Protein AF-A0A0A9UB57-F1 (afdb_monomer_lite)

Radius of gyration: 17.38 Å; chains: 1; bounding box: 39×33×49 Å

Organism: Arundo donax (NCBI:txid35708)

Structure (mmCIF, N/CA/C/O backbone):
data_AF-A0A0A9UB57-F1
#
_entry.id   AF-A0A0A9UB57-F1
#
loop_
_atom_site.group_PDB
_atom_site.id
_atom_site.type_symbol
_atom_site.label_atom_id
_atom_site.label_alt_id
_atom_site.label_comp_id
_atom_site.label_asym_id
_atom_site.label_entity_id
_atom_site.label_seq_id
_atom_site.pdbx_PDB_ins_code
_atom_site.Cartn_x
_atom_site.Cartn_y
_atom_site.Cartn_z
_atom_site.occupancy
_atom_site.B_iso_or_equiv
_atom_site.auth_seq_id
_atom_site.auth_comp_id
_atom_site.auth_asym_id
_atom_site.auth_atom_id
_atom_site.pdbx_PDB_model_num
ATOM 1 N N . MET A 1 1 ? -6.303 -17.729 11.638 1.00 77.25 1 MET A N 1
ATOM 2 C CA . MET A 1 1 ? -7.617 -17.067 11.758 1.00 77.25 1 MET A CA 1
ATOM 3 C C . MET A 1 1 ? -7.753 -16.608 13.198 1.00 77.25 1 MET A C 1
ATOM 5 O O . MET A 1 1 ? -7.419 -17.395 14.077 1.00 77.25 1 MET A O 1
ATOM 9 N N . VAL A 1 2 ? -8.123 -15.349 13.438 1.00 80.38 2 VAL A N 1
ATOM 10 C CA . VAL A 1 2 ? -8.308 -14.789 14.788 1.00 80.38 2 VAL A CA 1
ATOM 11 C C . VAL A 1 2 ? -9.710 -14.206 14.872 1.00 80.38 2 VAL A C 1
ATOM 13 O O . VAL A 1 2 ? -9.965 -13.114 14.368 1.00 80.38 2 VAL A O 1
ATOM 16 N N . HIS A 1 3 ? -10.621 -14.950 15.491 1.00 89.19 3 HIS A N 1
ATOM 17 C CA . HIS A 1 3 ? -11.979 -14.496 15.778 1.00 89.19 3 HIS A CA 1
ATOM 18 C C . HIS A 1 3 ? -12.120 -14.363 17.289 1.00 89.19 3 HIS A C 1
ATOM 20 O O . HIS A 1 3 ? -11.890 -15.327 18.017 1.00 89.19 3 HIS A O 1
ATOM 26 N N . SER A 1 4 ? -12.430 -13.166 17.778 1.00 86.38 4 SER A N 1
ATOM 27 C CA . SER A 1 4 ? -12.576 -12.927 19.216 1.00 86.38 4 SER A CA 1
ATOM 28 C C . SER A 1 4 ? -13.449 -11.712 19.480 1.00 86.38 4 SER A C 1
ATOM 30 O O . SER A 1 4 ? -13.271 -10.666 18.867 1.00 86.38 4 SER A O 1
ATOM 32 N N . GLN A 1 5 ? -14.381 -11.847 20.421 1.00 88.81 5 GLN A N 1
ATOM 33 C CA . GLN A 1 5 ? -15.301 -10.772 20.797 1.00 88.81 5 GLN A CA 1
ATOM 34 C C . GLN A 1 5 ? -14.699 -9.795 21.809 1.00 88.81 5 GLN A C 1
ATOM 36 O O . GLN A 1 5 ? -15.210 -8.697 21.958 1.00 88.81 5 GLN A O 1
ATOM 41 N N . THR A 1 6 ? -13.623 -10.176 22.498 1.00 90.06 6 THR A N 1
ATOM 42 C CA . THR A 1 6 ? -13.110 -9.442 23.666 1.00 90.06 6 THR A CA 1
ATOM 43 C C . THR A 1 6 ? -11.696 -8.906 23.480 1.00 90.06 6 THR A C 1
ATOM 45 O O . THR A 1 6 ? -11.227 -8.118 24.296 1.00 90.06 6 THR A O 1
ATOM 48 N N . ILE A 1 7 ? -10.983 -9.337 22.434 1.00 92.31 7 ILE A N 1
ATOM 49 C CA . ILE A 1 7 ? -9.591 -8.936 22.242 1.00 92.31 7 ILE A CA 1
ATOM 50 C C . ILE A 1 7 ? -9.501 -7.454 21.869 1.00 92.31 7 ILE A C 1
ATOM 52 O O . ILE A 1 7 ? -10.032 -7.018 20.851 1.00 92.31 7 ILE A O 1
ATOM 56 N N . GLU A 1 8 ? -8.778 -6.685 22.679 1.00 91.75 8 GLU A N 1
ATOM 57 C CA . GLU A 1 8 ? -8.558 -5.259 22.417 1.00 91.75 8 GLU A CA 1
ATOM 58 C C . GLU A 1 8 ? -7.236 -4.980 21.688 1.00 91.75 8 GLU A C 1
ATOM 60 O O . GLU A 1 8 ? -7.076 -3.933 21.057 1.00 91.75 8 GLU A O 1
ATOM 65 N N . GLY A 1 9 ? -6.281 -5.914 21.740 1.00 90.69 9 GLY A N 1
ATOM 66 C CA . GLY A 1 9 ? -4.961 -5.771 21.130 1.00 90.69 9 GLY A CA 1
ATOM 67 C C . GLY A 1 9 ? -4.485 -7.050 20.452 1.00 90.69 9 GLY A C 1
ATOM 68 O O . GLY A 1 9 ? -4.443 -8.105 21.078 1.00 90.69 9 GLY A O 1
ATOM 69 N N . LEU A 1 10 ? -4.079 -6.950 19.185 1.00 89.56 10 LEU A N 1
ATOM 70 C CA . LEU A 1 10 ? -3.571 -8.071 18.398 1.00 89.56 10 LEU A CA 1
ATOM 71 C C . LEU A 1 10 ? -2.270 -7.681 17.698 1.00 89.56 10 LEU A C 1
ATOM 73 O O . LEU A 1 10 ? -2.211 -6.713 16.939 1.00 89.56 10 LEU A O 1
ATOM 77 N N . ARG A 1 11 ? -1.227 -8.479 17.930 1.00 89.12 11 ARG A N 1
ATOM 78 C CA . ARG A 1 11 ? 0.071 -8.350 17.274 1.00 89.12 11 ARG A CA 1
ATOM 79 C C . ARG A 1 11 ? 0.400 -9.652 16.558 1.00 89.12 11 ARG A C 1
ATOM 81 O O . ARG A 1 11 ? 0.488 -10.699 17.190 1.00 89.12 11 ARG A O 1
ATOM 88 N N . VAL A 1 12 ? 0.591 -9.575 15.248 1.00 85.81 12 VAL A N 1
ATOM 89 C CA . VAL A 1 12 ? 0.907 -10.719 14.394 1.00 85.81 12 VAL A CA 1
ATOM 90 C C . VAL A 1 12 ? 2.284 -10.512 13.776 1.00 85.81 12 VAL A C 1
ATOM 92 O O . VAL A 1 12 ? 2.515 -9.555 13.033 1.00 85.81 12 VAL A O 1
ATOM 95 N N . HIS A 1 13 ? 3.188 -11.440 14.072 1.00 83.12 13 HIS A N 1
ATOM 96 C CA . HIS A 1 13 ? 4.507 -11.540 13.460 1.00 83.12 13 HIS A CA 1
ATOM 97 C C . HIS A 1 13 ? 4.654 -12.919 12.833 1.00 83.12 13 HIS A C 1
ATOM 99 O O . HIS A 1 13 ? 4.318 -13.922 13.457 1.00 83.12 13 HIS A O 1
ATOM 105 N N . GLY A 1 14 ? 5.153 -12.979 11.603 1.00 74.69 14 GLY A N 1
ATOM 106 C CA . GLY A 1 14 ? 5.381 -14.259 10.942 1.00 74.69 14 GLY A CA 1
ATOM 107 C C . GLY A 1 14 ? 5.991 -14.116 9.559 1.00 74.69 14 GLY A C 1
ATOM 108 O O . GLY A 1 14 ? 5.934 -13.051 8.943 1.00 74.69 14 GLY A O 1
ATOM 109 N N . VAL A 1 15 ? 6.549 -15.211 9.054 1.00 73.44 15 VAL A N 1
ATOM 110 C CA . VAL A 1 15 ? 7.090 -15.326 7.694 1.00 73.44 15 VAL A CA 1
ATOM 111 C C . VAL A 1 15 ? 6.253 -16.356 6.936 1.00 73.44 15 VAL A C 1
ATOM 113 O O . VAL A 1 15 ? 5.891 -17.389 7.491 1.00 73.44 15 VAL A O 1
ATOM 116 N N . GLY A 1 16 ? 5.916 -16.073 5.678 1.00 70.25 16 GLY A N 1
ATOM 117 C CA . GLY A 1 16 ? 5.195 -17.000 4.802 1.00 70.25 16 GLY A CA 1
ATOM 118 C C . GLY A 1 16 ? 3.684 -17.086 5.038 1.00 70.25 16 GLY A C 1
ATOM 119 O O . GLY A 1 16 ? 3.060 -18.062 4.623 1.00 70.25 16 GLY A O 1
ATOM 120 N N . LEU A 1 17 ? 3.069 -16.088 5.684 1.00 73.38 17 LEU A N 1
ATOM 121 C CA . LEU A 1 17 ? 1.617 -16.073 5.900 1.00 73.38 17 LEU A CA 1
ATOM 122 C C . LEU A 1 17 ? 0.872 -15.991 4.558 1.00 73.38 17 LEU A C 1
ATOM 124 O O . LEU A 1 17 ? 1.098 -15.075 3.771 1.00 73.38 17 LEU A O 1
ATOM 128 N N . ARG A 1 18 ? -0.020 -16.949 4.283 1.00 73.12 18 ARG A N 1
ATOM 129 C CA . ARG A 1 18 ? -0.827 -16.981 3.044 1.00 73.12 18 ARG A CA 1
ATOM 130 C C . ARG A 1 18 ? -2.187 -16.308 3.190 1.00 73.12 18 ARG A C 1
ATOM 132 O O . ARG A 1 18 ? -2.742 -15.812 2.218 1.00 73.12 18 ARG A O 1
ATOM 139 N N . SER A 1 19 ? -2.726 -16.267 4.401 1.00 76.50 19 SER A N 1
ATOM 140 C CA . SER A 1 19 ? -4.002 -15.614 4.665 1.00 76.50 19 SER A CA 1
ATOM 141 C C . SER A 1 19 ? -4.079 -15.124 6.098 1.00 76.50 19 SER A C 1
ATOM 143 O O . SER A 1 19 ? -3.683 -15.840 7.021 1.00 76.50 19 SER A O 1
ATOM 145 N N . ILE A 1 20 ? -4.632 -13.931 6.282 1.00 77.56 20 ILE A N 1
ATOM 146 C CA . ILE A 1 20 ? -4.932 -13.361 7.592 1.00 77.56 20 ILE A CA 1
ATOM 147 C C . ILE A 1 20 ? -6.409 -13.012 7.597 1.00 77.56 20 ILE A C 1
ATOM 149 O O . ILE A 1 20 ? -6.865 -12.230 6.773 1.00 77.56 20 ILE A O 1
ATOM 153 N N . ASP A 1 21 ? -7.132 -13.611 8.531 1.00 84.06 21 ASP A N 1
ATOM 154 C CA . ASP A 1 21 ? -8.542 -13.338 8.751 1.00 84.06 21 ASP A CA 1
ATOM 155 C C . ASP A 1 21 ? -8.732 -12.938 10.209 1.00 84.06 21 ASP A C 1
ATOM 157 O O . ASP A 1 21 ? -8.407 -13.725 11.111 1.00 84.06 21 ASP A O 1
ATOM 161 N N . VAL A 1 22 ? -9.166 -11.694 10.412 1.00 84.69 22 VAL A N 1
ATOM 162 C CA . VAL A 1 22 ? -9.369 -11.076 11.723 1.00 84.69 22 VAL A CA 1
ATOM 163 C C . VAL A 1 22 ? -10.796 -10.554 11.806 1.00 84.69 22 VAL A C 1
ATOM 165 O O . VAL A 1 22 ? -11.167 -9.618 11.095 1.00 84.69 22 VAL A O 1
ATOM 168 N N . VAL A 1 23 ? -11.567 -11.136 12.723 1.00 87.31 23 VAL A N 1
ATOM 169 C CA . VAL A 1 23 ? -12.909 -10.679 13.098 1.00 87.31 23 VAL A CA 1
ATOM 170 C C . VAL A 1 23 ? -12.880 -10.394 14.591 1.00 87.31 23 VAL A C 1
ATOM 172 O O . VAL A 1 23 ? -12.949 -11.307 15.417 1.00 87.31 23 VAL A O 1
ATOM 175 N N . ALA A 1 24 ? -12.698 -9.123 14.936 1.00 89.00 24 ALA A N 1
ATOM 176 C CA . ALA A 1 24 ? -12.537 -8.700 16.318 1.00 89.00 24 ALA A CA 1
ATOM 177 C C . ALA A 1 24 ? -13.157 -7.309 16.530 1.00 89.00 24 ALA A C 1
ATOM 179 O O . ALA A 1 24 ? -12.478 -6.296 16.350 1.00 89.00 24 ALA A O 1
ATOM 180 N N . PRO A 1 25 ? -14.454 -7.227 16.883 1.00 86.56 25 PRO A N 1
ATOM 181 C CA . PRO A 1 25 ? -15.168 -5.954 16.941 1.00 86.56 25 PRO A CA 1
ATOM 182 C C . PRO A 1 25 ? -14.621 -5.002 18.011 1.00 86.56 25 PRO A C 1
ATOM 184 O O . PRO A 1 25 ? -14.579 -3.800 17.761 1.00 86.56 25 PRO A O 1
ATOM 187 N N . MET A 1 26 ? -14.137 -5.523 19.146 1.00 88.00 26 MET A N 1
ATOM 188 C CA . MET A 1 26 ? -13.545 -4.730 20.237 1.00 88.00 26 MET A CA 1
ATOM 189 C C . MET A 1 26 ? -12.053 -4.412 20.041 1.00 88.00 26 MET A C 1
ATOM 191 O O . MET A 1 26 ? -11.416 -3.856 20.936 1.00 88.00 26 MET A O 1
ATOM 195 N N . LEU A 1 27 ? -11.474 -4.746 18.882 1.00 89.19 27 LEU A N 1
ATOM 196 C CA . LEU A 1 27 ? -10.053 -4.545 18.629 1.00 89.19 27 LEU A CA 1
ATOM 197 C C . LEU A 1 27 ? -9.732 -3.055 18.481 1.00 89.19 27 LEU A C 1
ATOM 199 O O . LEU A 1 27 ? -10.157 -2.408 17.524 1.00 89.19 27 LEU A O 1
ATOM 203 N N . LYS A 1 28 ? -8.925 -2.539 19.412 1.00 89.75 28 LYS A N 1
ATOM 204 C CA . LYS A 1 28 ? -8.454 -1.148 19.445 1.00 89.75 28 LYS A CA 1
ATOM 205 C C . LYS A 1 28 ? -7.075 -0.991 18.820 1.00 89.75 28 LYS A C 1
ATOM 207 O O . LYS A 1 28 ? -6.804 0.015 18.165 1.00 89.75 28 LYS A O 1
ATOM 212 N N . LYS A 1 29 ? -6.194 -1.979 19.016 1.00 89.62 29 LYS A N 1
ATOM 213 C CA . LYS A 1 29 ? -4.796 -1.945 18.559 1.00 89.62 29 LYS A CA 1
ATOM 214 C C . LYS A 1 29 ? -4.475 -3.148 17.682 1.00 89.62 29 LYS A C 1
ATOM 216 O O . LYS A 1 29 ? -4.525 -4.286 18.146 1.00 89.62 29 LYS A O 1
ATOM 221 N N . PHE A 1 30 ? -4.074 -2.898 16.440 1.00 87.75 30 PHE A N 1
ATOM 222 C CA . PHE A 1 30 ? -3.648 -3.942 15.513 1.00 87.75 30 PHE A CA 1
ATOM 223 C C . PHE A 1 30 ? -2.248 -3.665 14.969 1.00 87.75 30 PHE A C 1
ATOM 225 O O . PHE A 1 30 ? -1.984 -2.618 14.377 1.00 87.75 30 PHE A O 1
ATOM 232 N N . THR A 1 31 ? -1.345 -4.627 15.148 1.00 88.88 31 THR A N 1
ATOM 233 C CA . THR A 1 31 ? -0.019 -4.611 14.530 1.00 88.88 31 THR A CA 1
ATOM 234 C C . THR A 1 31 ? 0.188 -5.874 13.718 1.00 88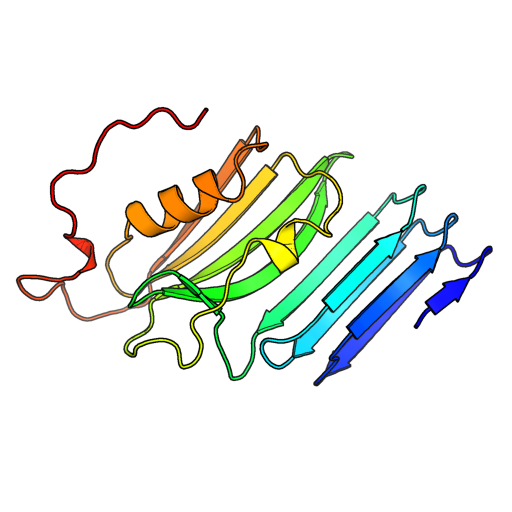.88 31 THR A C 1
ATOM 236 O O . THR A 1 31 ? 0.079 -6.981 14.241 1.00 88.88 31 THR A O 1
ATOM 239 N N . LEU A 1 32 ? 0.551 -5.710 12.452 1.00 85.81 32 LEU A N 1
ATOM 240 C CA . LEU A 1 32 ? 0.903 -6.817 11.574 1.00 85.81 32 LEU A CA 1
ATOM 241 C C . LEU A 1 32 ? 2.233 -6.512 10.901 1.00 85.81 32 LEU A C 1
ATOM 243 O O . LEU A 1 32 ? 2.370 -5.481 10.252 1.00 85.81 32 LEU A O 1
ATOM 247 N N . ASN A 1 33 ? 3.198 -7.415 11.041 1.00 86.12 33 ASN A N 1
ATOM 248 C CA . ASN A 1 33 ? 4.454 -7.354 10.307 1.00 86.12 33 ASN A CA 1
ATOM 249 C C . ASN A 1 33 ? 4.782 -8.744 9.765 1.00 86.12 33 ASN A C 1
ATOM 251 O O . ASN A 1 33 ? 5.094 -9.667 10.524 1.00 86.12 33 ASN A O 1
ATOM 255 N N . THR A 1 34 ? 4.673 -8.896 8.449 1.00 80.81 34 THR A N 1
ATOM 256 C CA . THR A 1 34 ? 4.926 -10.173 7.7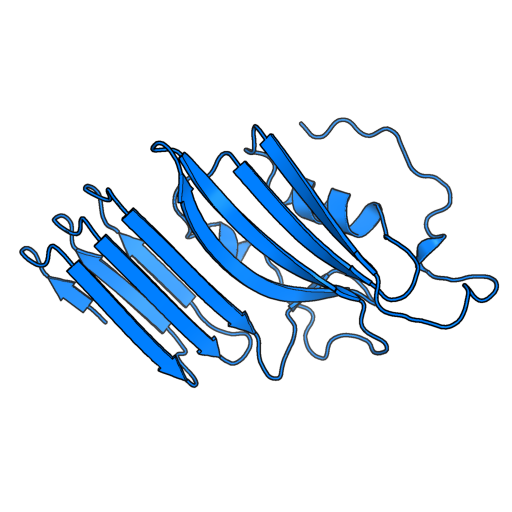89 1.00 80.81 34 THR A CA 1
ATOM 257 C C . THR A 1 34 ? 5.496 -10.000 6.390 1.00 80.81 34 THR A C 1
ATOM 259 O O . THR A 1 34 ? 5.278 -8.987 5.722 1.00 80.81 34 THR A O 1
ATOM 262 N N . HIS A 1 35 ? 6.207 -11.030 5.944 1.00 77.44 35 HIS A N 1
ATOM 263 C CA . HIS A 1 35 ? 6.679 -11.184 4.577 1.00 77.44 35 HIS A CA 1
ATOM 264 C C . HIS A 1 35 ? 6.069 -12.448 3.985 1.00 77.44 35 HIS A C 1
ATOM 266 O O . HIS A 1 35 ? 6.088 -13.493 4.636 1.00 77.44 35 HIS A O 1
ATOM 272 N N . SER A 1 36 ? 5.535 -12.381 2.768 1.00 70.81 36 SER A N 1
ATOM 273 C CA . SER A 1 36 ? 5.022 -13.575 2.091 1.00 70.81 36 SER A CA 1
ATOM 274 C C . SER A 1 36 ? 5.146 -13.485 0.576 1.00 70.81 36 SER A C 1
ATOM 276 O O . SER A 1 36 ? 5.284 -12.399 0.005 1.00 70.81 36 SER A O 1
ATOM 278 N N . ALA A 1 37 ? 5.039 -14.649 -0.064 1.00 64.50 37 ALA A N 1
ATOM 279 C CA . ALA A 1 37 ? 4.839 -14.762 -1.499 1.00 64.50 37 ALA A CA 1
ATOM 280 C C . ALA A 1 37 ? 3.518 -14.083 -1.915 1.00 64.50 37 ALA A C 1
ATOM 282 O O . ALA A 1 37 ? 2.642 -13.855 -1.080 1.00 64.50 37 ALA A O 1
ATOM 283 N N . CYS A 1 38 ? 3.387 -13.749 -3.205 1.00 64.75 38 CYS A N 1
ATOM 284 C CA . CYS A 1 38 ? 2.410 -12.815 -3.791 1.00 64.75 38 CYS A CA 1
ATOM 285 C C . CYS A 1 38 ? 0.909 -13.046 -3.520 1.00 64.75 38 CYS A C 1
ATOM 287 O O . CYS A 1 38 ? 0.107 -12.250 -4.010 1.00 64.75 38 CYS A O 1
ATOM 289 N N . ASP A 1 39 ? 0.517 -14.043 -2.732 1.00 67.69 39 ASP A N 1
ATOM 290 C CA . ASP A 1 39 ? -0.852 -14.553 -2.647 1.00 67.69 39 ASP A CA 1
ATOM 291 C C . ASP A 1 39 ? -1.510 -14.299 -1.274 1.00 67.69 39 ASP A C 1
ATOM 293 O O . ASP A 1 39 ? -2.504 -14.939 -0.941 1.00 67.69 39 ASP A O 1
ATOM 297 N N . LEU A 1 40 ? -0.991 -13.358 -0.466 1.00 65.81 40 LEU A N 1
ATOM 298 C CA . LEU A 1 40 ? -1.627 -13.008 0.810 1.00 65.81 40 LEU A CA 1
ATOM 299 C C . LEU A 1 40 ? -3.033 -12.426 0.590 1.00 65.81 40 LEU A C 1
ATOM 301 O O . LEU A 1 40 ? -3.184 -11.342 0.023 1.00 65.81 40 LEU A O 1
ATOM 305 N N . SER A 1 41 ? -4.045 -13.115 1.120 1.00 70.69 41 SER A N 1
ATOM 306 C CA . SER A 1 41 ? -5.393 -12.569 1.306 1.00 70.69 41 SER A CA 1
ATOM 307 C C . SER A 1 41 ? -5.552 -12.060 2.734 1.00 70.69 41 SER A C 1
ATOM 309 O O . SER A 1 41 ? -5.316 -12.807 3.684 1.00 70.69 41 SER A O 1
ATOM 311 N N . VAL A 1 42 ? -5.988 -10.811 2.889 1.00 70.69 42 VAL A N 1
ATOM 312 C CA . VAL A 1 42 ? -6.329 -10.238 4.195 1.00 70.69 42 VAL A CA 1
ATOM 313 C C . VAL A 1 42 ? -7.813 -9.904 4.224 1.00 70.69 42 VAL A C 1
ATOM 315 O O . VAL A 1 42 ? -8.307 -9.203 3.342 1.00 70.69 42 VAL A O 1
ATOM 318 N N . THR A 1 43 ? -8.515 -10.429 5.220 1.00 72.56 43 THR A N 1
ATOM 319 C CA . THR A 1 43 ? -9.876 -10.037 5.590 1.00 72.56 43 THR A CA 1
ATOM 320 C C . THR A 1 43 ? -9.823 -9.471 6.995 1.00 72.56 43 THR A C 1
ATOM 322 O O . THR A 1 43 ? -9.257 -10.068 7.913 1.00 72.56 43 THR A O 1
ATOM 325 N N . PHE A 1 44 ? -10.339 -8.257 7.139 1.00 73.56 44 PHE A N 1
ATOM 326 C CA . PHE A 1 44 ? -10.179 -7.495 8.358 1.00 73.56 44 PHE A CA 1
ATOM 327 C C . PHE A 1 44 ? -11.487 -6.789 8.702 1.00 73.56 44 PHE A C 1
ATOM 329 O O . PHE A 1 44 ? -11.966 -5.951 7.942 1.00 73.56 44 PHE A O 1
ATOM 336 N N . SER A 1 45 ? -12.049 -7.145 9.854 1.00 75.44 45 SER A N 1
ATOM 337 C CA . SER A 1 45 ? -13.254 -6.542 10.410 1.00 75.44 45 SER A CA 1
ATOM 338 C C . SER A 1 45 ? -13.019 -6.182 11.878 1.00 75.44 45 SER A C 1
ATOM 340 O O . SER A 1 45 ? -13.019 -7.046 12.760 1.00 75.44 45 SER A O 1
ATOM 342 N N . ALA A 1 46 ? -12.779 -4.894 12.123 1.00 76.75 46 ALA A N 1
ATOM 343 C CA . ALA A 1 46 ? -12.679 -4.299 13.452 1.00 76.75 46 ALA A CA 1
ATOM 344 C C . ALA A 1 46 ? -13.241 -2.874 13.406 1.00 76.75 46 ALA A C 1
ATOM 346 O O . ALA A 1 46 ? -12.901 -2.099 12.511 1.00 76.75 46 ALA A O 1
ATOM 347 N N . LEU A 1 47 ? -14.112 -2.543 14.361 1.00 69.50 47 LEU A N 1
ATOM 348 C CA . LEU A 1 47 ? -14.893 -1.299 14.356 1.00 69.50 47 LEU A CA 1
ATOM 349 C C . LEU A 1 47 ? -14.351 -0.250 15.332 1.00 69.50 47 LEU A C 1
ATOM 351 O O . LEU A 1 47 ? -14.609 0.936 15.154 1.00 69.50 47 LEU A O 1
ATOM 355 N N . MET A 1 48 ? -13.586 -0.670 16.343 1.00 77.94 48 MET A N 1
ATOM 356 C CA . MET A 1 48 ? -13.107 0.197 17.427 1.00 77.94 48 MET A CA 1
ATOM 357 C C . MET A 1 48 ? -11.624 0.568 17.304 1.00 77.94 48 MET A C 1
ATOM 359 O O . MET A 1 48 ? -10.965 0.836 18.304 1.00 77.94 48 MET A O 1
ATOM 363 N N . LEU A 1 49 ? -11.078 0.566 16.087 1.00 79.06 49 LEU A N 1
ATOM 364 C CA . LEU A 1 49 ? -9.652 0.785 15.876 1.00 79.06 49 LEU A CA 1
ATOM 365 C C . LEU A 1 49 ? -9.215 2.206 16.235 1.00 79.06 49 LEU A C 1
ATOM 367 O O . LEU A 1 49 ? -9.611 3.184 15.605 1.00 79.06 49 LEU A O 1
ATOM 371 N N . GLU A 1 50 ? -8.307 2.285 17.200 1.00 84.81 50 GLU A N 1
ATOM 372 C CA . GLU A 1 50 ? -7.614 3.507 17.609 1.00 84.81 50 GLU A CA 1
ATOM 373 C C . GLU A 1 50 ? -6.199 3.560 17.030 1.00 84.81 50 GLU A C 1
ATOM 375 O O . GLU A 1 50 ? -5.666 4.633 16.750 1.00 84.81 50 GLU A O 1
ATOM 380 N N . ASN A 1 51 ? -5.577 2.393 16.835 1.00 82.56 51 ASN A N 1
ATOM 381 C CA . ASN A 1 51 ? -4.239 2.279 16.281 1.00 82.56 51 ASN A CA 1
ATOM 382 C C . ASN A 1 51 ? -4.140 1.076 15.339 1.00 82.56 51 ASN A C 1
ATOM 384 O O . ASN A 1 51 ? -4.298 -0.076 15.750 1.00 82.56 51 ASN A O 1
ATOM 388 N N . VAL A 1 52 ? -3.821 1.356 14.079 1.00 84.75 52 VAL A N 1
ATOM 389 C CA . VAL A 1 52 ? -3.448 0.341 13.096 1.00 84.75 52 VAL A CA 1
ATOM 390 C C . VAL A 1 52 ? -2.050 0.648 12.615 1.00 84.75 52 VAL A C 1
ATOM 392 O O . VAL A 1 52 ? -1.780 1.755 12.151 1.00 84.75 52 VAL A O 1
ATOM 395 N N . ASN A 1 53 ? -1.177 -0.348 12.696 1.00 85.00 53 ASN A N 1
ATOM 396 C CA . ASN A 1 53 ? 0.094 -0.338 11.998 1.00 85.00 53 ASN A CA 1
ATOM 397 C C . ASN A 1 53 ? 0.316 -1.702 11.360 1.00 85.00 53 ASN A C 1
ATOM 399 O O . ASN A 1 53 ? 0.750 -2.666 11.993 1.00 85.00 53 ASN A O 1
ATOM 403 N N . TRP A 1 54 ? -0.018 -1.776 10.086 1.00 84.06 54 TRP A N 1
ATOM 404 C CA . TRP A 1 54 ? 0.146 -2.968 9.289 1.00 84.06 54 TRP A CA 1
ATOM 405 C C . TRP A 1 54 ? 1.218 -2.723 8.236 1.00 84.06 54 TRP A C 1
ATOM 407 O O . TRP A 1 54 ? 1.178 -1.748 7.492 1.00 84.06 54 TRP A O 1
ATOM 417 N N . TYR A 1 55 ? 2.164 -3.650 8.168 1.00 83.56 55 TYR A N 1
ATOM 418 C CA . TYR A 1 55 ? 3.131 -3.798 7.105 1.00 83.56 55 TYR A CA 1
ATOM 419 C C . TYR A 1 55 ? 3.128 -5.223 6.542 1.00 83.56 55 TYR A C 1
ATOM 421 O O . TYR A 1 55 ? 3.173 -6.220 7.269 1.00 83.56 55 TYR A O 1
ATOM 429 N N . TYR A 1 56 ? 3.113 -5.302 5.219 1.00 79.88 56 TYR A N 1
ATOM 430 C CA . TYR A 1 56 ? 3.222 -6.528 4.456 1.00 79.88 56 TYR A CA 1
ATOM 431 C C . TYR A 1 56 ? 4.274 -6.382 3.359 1.00 79.88 56 TYR A C 1
ATOM 433 O O . TYR A 1 56 ? 4.098 -5.627 2.400 1.00 79.88 56 TYR A O 1
ATOM 441 N N . GLY A 1 57 ? 5.370 -7.127 3.493 1.00 80.12 57 GLY A N 1
ATOM 442 C CA . GLY A 1 57 ? 6.418 -7.210 2.485 1.00 80.12 57 GLY A CA 1
ATOM 443 C C . GLY A 1 57 ? 6.169 -8.336 1.484 1.00 80.12 57 GLY A C 1
ATOM 444 O O . GLY A 1 57 ? 5.940 -9.485 1.861 1.00 80.12 57 GLY A O 1
ATOM 445 N N . LEU A 1 58 ? 6.289 -8.018 0.201 1.00 75.31 58 LEU A N 1
ATOM 446 C CA . LEU A 1 58 ? 6.325 -8.996 -0.879 1.00 75.31 58 LEU A CA 1
ATOM 447 C C . LEU A 1 58 ? 7.780 -9.456 -1.051 1.00 75.31 58 LEU A C 1
ATOM 449 O O . LEU A 1 58 ? 8.660 -8.665 -1.401 1.00 75.31 58 LEU A O 1
ATOM 453 N N . PHE A 1 59 ? 8.051 -10.716 -0.705 1.00 70.50 59 PHE A N 1
ATOM 454 C CA . PHE A 1 59 ? 9.375 -11.330 -0.834 1.00 70.50 59 PHE A CA 1
ATOM 455 C C . PHE A 1 59 ? 9.249 -12.850 -1.051 1.00 70.50 59 PHE A C 1
ATOM 457 O O . PHE A 1 59 ? 8.421 -13.475 -0.386 1.00 70.50 59 PHE A O 1
ATOM 464 N N . PRO A 1 60 ? 10.045 -13.470 -1.948 1.00 66.88 60 PRO A N 1
ATOM 465 C CA . PRO A 1 60 ? 11.041 -12.861 -2.845 1.00 66.88 60 PRO A CA 1
ATOM 466 C C . PRO A 1 60 ? 10.426 -12.168 -4.074 1.00 66.88 60 PRO A C 1
ATOM 468 O O . PRO A 1 60 ? 11.132 -11.508 -4.830 1.00 66.88 60 PRO A O 1
ATOM 471 N N . CYS A 1 61 ? 9.118 -12.311 -4.276 1.00 70.38 61 CYS A N 1
ATOM 472 C CA . CYS A 1 61 ? 8.422 -11.847 -5.470 1.00 70.38 61 CYS A CA 1
ATOM 473 C C . CYS A 1 61 ? 7.961 -10.383 -5.370 1.00 70.38 61 CYS A C 1
ATOM 475 O O . CYS A 1 61 ? 7.803 -9.843 -4.279 1.00 70.38 61 CYS A O 1
ATOM 477 N N . PHE A 1 62 ? 7.663 -9.782 -6.523 1.00 73.12 62 PHE A N 1
ATOM 478 C CA . PHE A 1 62 ? 7.013 -8.477 -6.650 1.00 73.12 62 PHE A CA 1
ATOM 479 C C . PHE A 1 62 ? 5.649 -8.647 -7.322 1.00 73.12 62 PHE A C 1
ATOM 481 O O . PHE A 1 62 ? 5.466 -9.549 -8.143 1.00 73.12 62 PHE A O 1
ATOM 488 N N . VAL A 1 63 ? 4.699 -7.769 -7.001 1.00 77.31 63 VAL A N 1
ATOM 489 C CA . VAL A 1 63 ? 3.480 -7.616 -7.808 1.00 77.31 63 VAL A CA 1
ATOM 490 C C . VAL A 1 63 ? 3.793 -6.605 -8.904 1.00 77.31 63 VAL A C 1
ATOM 492 O O . VAL A 1 63 ? 4.065 -5.447 -8.592 1.00 77.31 63 VAL A O 1
ATOM 495 N N . GLY A 1 64 ? 3.821 -7.052 -10.160 1.00 76.50 64 GLY A N 1
ATOM 496 C CA . GLY A 1 64 ? 4.178 -6.190 -11.284 1.00 76.50 64 GLY A CA 1
ATOM 497 C C . GLY A 1 64 ? 3.204 -5.033 -11.494 1.00 76.50 64 GLY A C 1
ATOM 498 O O . GLY A 1 64 ? 1.992 -5.227 -11.464 1.00 76.50 64 GLY A O 1
ATOM 499 N N . ILE A 1 65 ? 3.753 -3.844 -11.733 1.00 75.88 65 ILE A N 1
ATOM 500 C CA . ILE A 1 65 ? 3.043 -2.633 -12.146 1.00 75.88 65 ILE A CA 1
ATOM 501 C C . ILE A 1 65 ? 3.643 -2.224 -13.495 1.00 75.88 65 ILE A C 1
ATOM 503 O O . ILE A 1 65 ? 4.681 -1.569 -13.566 1.00 75.88 65 ILE A O 1
ATOM 507 N N . GLY A 1 66 ? 3.030 -2.681 -14.584 1.00 72.56 66 GLY A N 1
ATOM 508 C CA . GLY A 1 66 ? 3.649 -2.595 -15.908 1.00 72.56 66 GLY A CA 1
ATOM 509 C C . GLY A 1 66 ? 4.938 -3.424 -16.002 1.00 72.56 66 GLY A C 1
ATOM 510 O O . GLY A 1 66 ? 5.083 -4.450 -15.338 1.00 72.56 66 GLY A O 1
ATOM 511 N N . ASP A 1 67 ? 5.879 -2.976 -16.835 1.00 71.44 67 ASP A N 1
ATOM 512 C C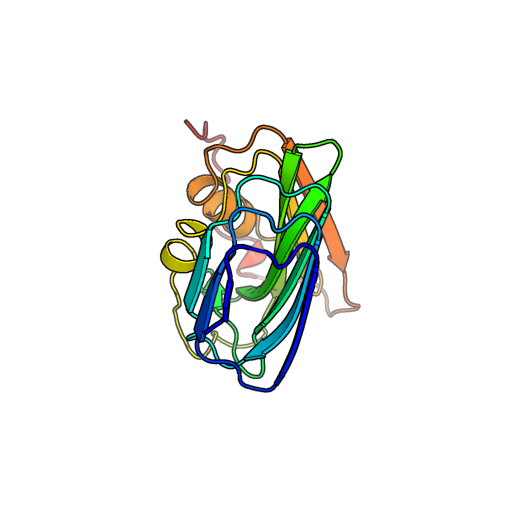A . ASP A 1 67 ? 7.014 -3.805 -17.263 1.00 71.44 67 ASP A CA 1
ATOM 513 C C . ASP A 1 67 ? 8.235 -3.769 -16.337 1.00 71.44 67 ASP A C 1
ATOM 515 O O . ASP A 1 67 ? 8.957 -4.758 -16.232 1.00 71.44 67 ASP A O 1
ATOM 519 N N . LYS A 1 68 ? 8.504 -2.624 -15.703 1.00 78.00 68 LYS A N 1
ATOM 520 C CA . LYS A 1 68 ? 9.755 -2.369 -14.962 1.00 78.00 68 LYS A CA 1
ATOM 521 C C . LYS A 1 68 ? 9.538 -1.916 -13.526 1.00 78.00 68 LYS A C 1
ATOM 523 O O . LYS A 1 68 ? 10.467 -1.432 -12.889 1.00 78.00 68 LYS A O 1
ATOM 528 N N . TRP A 1 69 ? 8.320 -2.040 -13.016 1.00 82.50 69 TRP A N 1
ATOM 529 C CA . TRP A 1 69 ? 8.001 -1.624 -11.660 1.00 82.50 69 TRP A CA 1
ATOM 530 C C . TRP A 1 69 ? 7.299 -2.743 -10.921 1.00 82.50 69 TRP A C 1
ATOM 532 O O . TRP A 1 69 ? 6.527 -3.512 -11.493 1.00 82.50 69 TRP A O 1
ATOM 542 N N . GLY A 1 70 ? 7.590 -2.839 -9.634 1.00 84.12 70 GLY A N 1
ATOM 543 C CA . GLY A 1 70 ? 6.997 -3.826 -8.758 1.00 84.12 70 GLY A CA 1
ATOM 544 C C . GLY A 1 70 ? 6.588 -3.201 -7.442 1.00 84.12 70 GLY A C 1
ATOM 545 O O . GLY A 1 70 ? 7.352 -2.462 -6.823 1.00 84.12 70 GLY A O 1
ATOM 546 N N . LEU A 1 71 ? 5.396 -3.543 -6.970 1.00 86.19 71 LEU A N 1
ATOM 547 C CA . LEU A 1 71 ? 5.041 -3.319 -5.580 1.00 86.19 71 LEU A CA 1
ATOM 548 C C . LEU A 1 71 ? 5.900 -4.239 -4.707 1.00 86.19 71 LEU A C 1
ATOM 550 O O . LEU A 1 71 ? 5.881 -5.464 -4.865 1.00 86.19 71 LEU A O 1
ATOM 554 N N . ARG A 1 72 ? 6.638 -3.633 -3.779 1.00 85.88 72 ARG A N 1
ATOM 555 C CA . ARG A 1 72 ? 7.519 -4.308 -2.822 1.00 85.88 72 ARG A CA 1
ATOM 556 C C . ARG A 1 72 ? 6.853 -4.505 -1.469 1.00 85.88 72 ARG A C 1
ATOM 558 O O . ARG A 1 72 ? 7.117 -5.495 -0.794 1.00 85.88 72 ARG A O 1
ATOM 565 N N . SER A 1 73 ? 6.008 -3.570 -1.051 1.00 87.00 73 SER A N 1
ATOM 566 C CA . SER A 1 73 ? 5.268 -3.705 0.200 1.00 87.00 73 SER A CA 1
ATOM 567 C C . SER A 1 73 ? 3.996 -2.874 0.212 1.00 87.00 73 SER A C 1
ATOM 569 O O . SER A 1 73 ? 3.937 -1.801 -0.390 1.00 87.00 73 SER A O 1
ATOM 571 N N . VAL A 1 74 ? 3.011 -3.369 0.953 1.00 86.88 74 VAL A N 1
ATOM 572 C CA . VAL A 1 74 ? 1.766 -2.673 1.282 1.00 86.88 74 VAL A CA 1
ATOM 573 C C . VAL A 1 74 ? 1.750 -2.448 2.783 1.00 86.88 74 VAL A C 1
ATOM 575 O O . VAL A 1 74 ? 2.113 -3.338 3.548 1.00 86.88 74 VAL A O 1
ATOM 578 N N . GLY A 1 75 ? 1.329 -1.273 3.217 1.00 87.94 75 GLY A N 1
ATOM 579 C CA . GLY A 1 75 ? 1.080 -0.999 4.618 1.00 87.94 75 GLY A CA 1
ATOM 580 C C . GLY A 1 75 ? -0.170 -0.164 4.805 1.00 87.94 75 GLY A C 1
ATOM 581 O O . GLY A 1 75 ? -0.595 0.545 3.900 1.00 87.94 75 GLY A O 1
ATOM 582 N N . LEU A 1 76 ? -0.751 -0.249 5.989 1.00 88.62 76 LEU A N 1
ATOM 583 C CA . LEU A 1 76 ? -1.908 0.534 6.381 1.00 88.62 76 LEU A CA 1
ATOM 584 C C . LEU A 1 76 ? -1.641 1.112 7.764 1.00 88.62 76 LEU A C 1
ATOM 586 O O . LEU A 1 76 ? -1.260 0.384 8.684 1.00 88.62 76 LEU A O 1
ATOM 590 N N . GLN A 1 77 ? -1.831 2.416 7.899 1.00 90.19 77 GLN A N 1
ATOM 591 C CA . GLN A 1 77 ? -1.667 3.128 9.159 1.00 90.19 77 GLN A CA 1
ATOM 592 C C . GLN A 1 77 ? -2.902 3.967 9.455 1.00 90.19 77 GLN A C 1
ATOM 594 O O . GLN A 1 77 ? -3.568 4.427 8.533 1.00 90.19 77 GLN A O 1
ATOM 599 N N . LEU A 1 78 ? -3.215 4.156 10.733 1.00 88.00 78 LEU A N 1
ATOM 600 C CA . LEU A 1 78 ? -4.261 5.077 11.171 1.00 88.00 78 LEU A CA 1
ATOM 601 C C . LEU A 1 78 ? -3.596 6.344 11.730 1.00 88.00 78 LEU A C 1
ATOM 603 O O . LEU A 1 78 ? -3.000 6.302 12.804 1.00 88.00 78 LEU A O 1
ATOM 607 N N . GLU A 1 79 ? -3.678 7.452 10.992 1.00 82.38 79 GLU A N 1
ATOM 608 C CA . GLU A 1 79 ? -3.184 8.780 11.389 1.00 82.38 79 GLU A CA 1
ATOM 609 C C . GLU A 1 79 ? -4.399 9.685 11.640 1.00 82.38 79 GLU A C 1
ATOM 611 O O . GLU A 1 79 ? -5.208 9.867 10.739 1.00 82.38 79 GLU A O 1
ATOM 616 N N . GLU A 1 80 ? -4.560 10.249 12.843 1.00 81.69 80 GLU A N 1
ATOM 617 C CA . GLU A 1 80 ? -5.619 11.245 13.129 1.00 81.69 80 GLU A CA 1
ATOM 618 C C . GLU A 1 80 ? -7.044 10.788 12.725 1.00 81.69 80 GLU A C 1
ATOM 620 O O . GLU A 1 80 ? -7.842 11.565 12.207 1.00 81.69 80 GLU A O 1
ATOM 625 N N . ARG A 1 81 ? -7.375 9.505 12.958 1.00 83.06 81 ARG A N 1
ATOM 626 C CA . ARG A 1 81 ? -8.638 8.838 12.544 1.00 83.06 81 ARG A CA 1
ATOM 627 C C . ARG A 1 81 ? -8.829 8.669 11.032 1.00 83.06 81 ARG A C 1
ATOM 629 O O . ARG A 1 81 ? -9.911 8.301 10.581 1.00 83.06 81 ARG A O 1
ATOM 636 N N . VAL A 1 82 ? -7.782 8.888 10.248 1.00 85.88 82 VAL A N 1
ATOM 637 C CA . VAL A 1 82 ? -7.767 8.686 8.803 1.00 85.88 82 VAL A CA 1
ATOM 638 C C . VAL A 1 82 ? -6.824 7.543 8.453 1.00 85.88 82 VAL A C 1
ATOM 640 O O . VAL A 1 82 ? -5.661 7.525 8.856 1.00 85.88 82 VAL A O 1
ATOM 643 N N . TYR A 1 83 ? -7.309 6.587 7.662 1.00 88.62 83 TYR A N 1
ATOM 644 C CA . TYR A 1 83 ? -6.439 5.542 7.142 1.00 88.62 83 TYR A CA 1
ATOM 645 C C . TYR A 1 83 ? -5.518 6.094 6.049 1.00 88.62 83 TYR A C 1
ATOM 647 O O . TYR A 1 83 ? -5.959 6.734 5.083 1.00 88.62 83 TYR A O 1
ATOM 655 N N . LEU A 1 84 ? -4.231 5.811 6.221 1.00 91.06 84 LEU A N 1
ATOM 656 C CA . LEU A 1 84 ? -3.155 6.025 5.272 1.00 91.06 84 LEU A CA 1
ATOM 657 C C . LEU A 1 84 ? -2.764 4.679 4.670 1.00 91.06 84 LEU A C 1
ATOM 659 O O . LEU A 1 84 ? -2.299 3.781 5.375 1.00 91.06 84 LEU A O 1
ATOM 663 N N . LEU A 1 85 ? -2.914 4.565 3.353 1.00 91.69 85 LEU A N 1
ATOM 664 C CA . LEU A 1 85 ? -2.399 3.447 2.579 1.00 91.69 85 LEU A CA 1
ATOM 665 C C . LEU A 1 85 ? -0.968 3.756 2.142 1.00 91.69 85 LEU A C 1
ATOM 667 O O . LEU A 1 85 ? -0.695 4.782 1.522 1.00 91.69 85 LEU A O 1
ATOM 671 N N . TRP A 1 86 ? -0.047 2.858 2.459 1.00 91.50 86 TRP A N 1
ATOM 672 C CA . TRP A 1 86 ? 1.349 2.937 2.070 1.00 91.50 86 TRP A CA 1
ATOM 673 C C . TRP A 1 86 ? 1.660 1.888 0.999 1.00 91.50 86 TRP A C 1
ATOM 675 O O . TRP A 1 86 ? 1.552 0.691 1.253 1.00 91.50 86 TRP A O 1
ATOM 685 N N . LEU A 1 87 ? 2.092 2.325 -0.187 1.00 90.88 87 LEU A N 1
ATOM 686 C CA . LEU A 1 87 ? 2.516 1.448 -1.281 1.00 90.88 87 LEU A CA 1
ATOM 687 C C . LEU A 1 87 ? 3.981 1.723 -1.619 1.00 90.88 87 LEU A C 1
ATOM 689 O O . LEU A 1 87 ? 4.309 2.749 -2.214 1.00 90.88 87 LEU A O 1
ATOM 693 N N . LYS A 1 88 ? 4.885 0.817 -1.234 1.00 90.31 88 LYS A N 1
ATOM 694 C CA . LYS A 1 88 ? 6.293 0.911 -1.637 1.00 90.31 88 LYS A CA 1
ATOM 695 C C . LYS A 1 88 ? 6.453 0.268 -3.002 1.00 90.31 88 LYS A C 1
ATOM 697 O O . LYS A 1 88 ? 6.254 -0.941 -3.141 1.00 90.31 88 LYS A O 1
ATOM 702 N N . ILE A 1 89 ? 6.848 1.066 -3.977 1.00 88.62 89 ILE A N 1
ATOM 703 C CA . ILE A 1 89 ? 7.025 0.635 -5.358 1.00 88.62 89 ILE A CA 1
ATOM 704 C C . ILE A 1 89 ? 8.502 0.786 -5.715 1.00 88.62 89 ILE A C 1
ATOM 706 O O . ILE A 1 89 ? 9.153 1.758 -5.335 1.00 88.62 89 ILE A O 1
ATOM 710 N N . GLU A 1 90 ? 9.045 -0.200 -6.413 1.00 87.44 90 GLU A N 1
ATOM 711 C CA . GLU A 1 90 ? 10.461 -0.281 -6.746 1.00 87.44 90 GLU A CA 1
ATOM 712 C C . GLU A 1 90 ? 10.645 -0.528 -8.242 1.00 87.44 90 GLU A C 1
ATOM 714 O O . GLU A 1 90 ? 9.944 -1.350 -8.836 1.00 87.44 90 GLU A O 1
ATOM 719 N N . ALA A 1 91 ? 11.582 0.205 -8.840 1.00 83.50 91 ALA A N 1
ATOM 720 C CA . ALA A 1 91 ? 12.051 -0.049 -10.191 1.00 83.50 91 ALA A CA 1
ATOM 721 C C . ALA A 1 91 ? 12.855 -1.357 -10.225 1.00 83.50 91 ALA A C 1
ATOM 723 O O . ALA A 1 91 ? 13.718 -1.597 -9.376 1.00 83.50 91 ALA A O 1
ATOM 724 N N . LEU A 1 92 ? 12.570 -2.188 -11.221 1.00 79.19 92 LEU A N 1
ATOM 725 C CA . LEU A 1 92 ? 13.153 -3.507 -11.420 1.00 79.19 92 LEU A CA 1
ATOM 726 C C . LEU A 1 92 ? 13.984 -3.527 -12.705 1.00 79.19 92 LEU A C 1
ATOM 728 O O . LEU A 1 92 ? 13.566 -2.997 -13.736 1.00 79.19 92 LEU A O 1
ATOM 732 N N . ASP A 1 93 ? 15.126 -4.212 -12.658 1.00 76.12 93 ASP A N 1
ATOM 733 C CA . ASP A 1 93 ? 15.985 -4.435 -13.833 1.00 76.12 93 ASP A CA 1
ATOM 734 C C . ASP A 1 93 ? 15.479 -5.581 -14.727 1.00 76.12 93 ASP A C 1
ATOM 736 O O . ASP A 1 93 ? 15.989 -5.814 -15.820 1.00 76.12 93 ASP A O 1
ATOM 740 N N . TYR A 1 94 ? 14.454 -6.296 -14.267 1.00 72.56 94 TYR A N 1
ATOM 741 C CA . TYR A 1 94 ? 13.828 -7.424 -14.942 1.00 72.56 94 TYR A CA 1
ATOM 742 C C . TYR A 1 94 ? 12.306 -7.287 -14.895 1.00 72.56 94 TYR A C 1
ATOM 744 O O . TYR A 1 94 ? 11.753 -6.600 -14.031 1.00 72.56 94 TYR A O 1
ATOM 752 N N . ARG A 1 95 ? 11.614 -7.976 -15.810 1.00 70.12 95 ARG A N 1
ATOM 753 C CA . ARG A 1 95 ? 10.153 -8.056 -15.758 1.00 70.12 95 ARG A CA 1
ATOM 754 C C . ARG A 1 95 ? 9.725 -8.847 -14.520 1.00 70.12 95 ARG A C 1
ATOM 756 O O . ARG A 1 95 ? 10.174 -9.985 -14.368 1.00 70.12 95 ARG A O 1
ATOM 763 N N . PRO A 1 96 ? 8.863 -8.295 -13.653 1.00 67.31 96 PRO A N 1
ATOM 764 C CA . PRO A 1 96 ? 8.413 -8.995 -12.459 1.00 67.31 96 PRO A CA 1
ATOM 765 C C . PRO A 1 96 ? 7.799 -10.349 -12.832 1.00 67.31 96 PRO A C 1
ATOM 767 O O . PRO A 1 96 ? 6.948 -10.440 -13.713 1.00 67.31 96 PRO A O 1
ATOM 770 N N . SER A 1 97 ? 8.232 -11.409 -12.141 1.00 61.03 97 SER A N 1
ATOM 771 C CA . SER A 1 97 ? 7.902 -12.805 -12.472 1.00 61.03 97 SER A CA 1
ATOM 772 C C . SER A 1 97 ? 6.405 -13.131 -12.400 1.00 61.03 97 SER A C 1
ATOM 774 O O . SER A 1 97 ? 5.970 -14.148 -12.934 1.00 61.03 97 SER A O 1
ATOM 776 N N . ARG A 1 98 ? 5.607 -12.283 -11.739 1.00 61.41 98 ARG A N 1
ATOM 777 C CA . ARG A 1 98 ? 4.143 -12.311 -11.788 1.00 61.41 98 ARG A CA 1
ATOM 778 C C . ARG A 1 98 ? 3.612 -10.926 -12.142 1.00 61.41 98 ARG A C 1
ATOM 780 O O . ARG A 1 98 ? 3.805 -9.970 -11.387 1.00 61.41 98 ARG A O 1
ATOM 787 N N . GLY A 1 99 ? 2.851 -10.856 -13.233 1.00 56.75 99 GLY A N 1
ATOM 788 C CA . GLY A 1 99 ? 1.830 -9.826 -13.381 1.00 56.75 99 GLY A CA 1
ATOM 789 C C . GLY A 1 99 ? 0.813 -10.036 -12.266 1.00 56.75 99 GLY A C 1
ATOM 790 O O . GLY A 1 99 ? 0.259 -11.125 -12.128 1.00 56.75 99 GLY A O 1
ATOM 791 N N . GLY A 1 100 ? 0.635 -9.046 -11.401 1.00 61.78 100 GLY A N 1
ATOM 792 C CA . GLY A 1 100 ? -0.319 -9.148 -10.309 1.00 61.78 100 GLY A CA 1
ATOM 793 C C . GLY A 1 100 ? -1.194 -7.913 -10.290 1.00 61.78 100 GLY A C 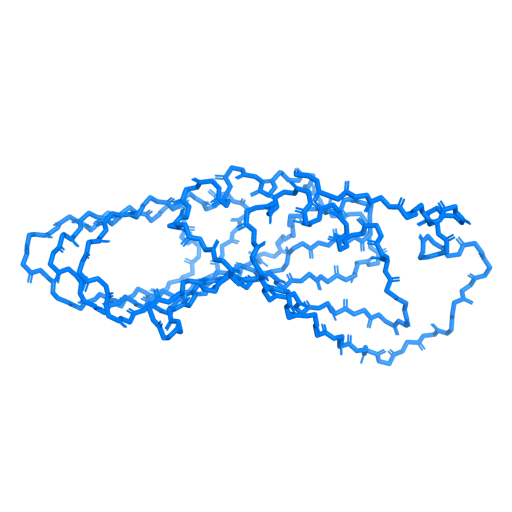1
ATOM 794 O O . GLY A 1 100 ? -0.710 -6.801 -10.466 1.00 61.78 100 GLY A O 1
ATOM 795 N N . ASN A 1 101 ? -2.489 -8.114 -10.079 1.00 63.75 101 ASN A N 1
ATOM 796 C CA . ASN A 1 101 ? -3.405 -7.004 -9.908 1.00 63.75 101 ASN A CA 1
ATOM 797 C C . ASN A 1 101 ? -3.353 -6.538 -8.446 1.00 63.75 101 ASN A C 1
ATOM 799 O O . ASN A 1 101 ? -3.498 -7.334 -7.515 1.00 63.75 101 ASN A O 1
ATOM 803 N N . LEU A 1 102 ? -3.116 -5.245 -8.253 1.00 67.25 102 LEU A N 1
ATOM 804 C CA . LEU A 1 102 ? -3.120 -4.591 -6.951 1.00 67.25 102 LEU A CA 1
ATOM 805 C C . LEU A 1 102 ? -4.554 -4.417 -6.408 1.00 67.25 102 LEU A C 1
ATOM 807 O O . LEU A 1 102 ? -4.760 -4.493 -5.195 1.00 67.25 102 LEU A O 1
ATOM 811 N N . MET A 1 103 ? -5.546 -4.274 -7.297 1.00 69.50 103 MET A N 1
ATOM 812 C CA . MET A 1 103 ? -6.947 -3.994 -6.953 1.00 69.50 103 MET A CA 1
ATOM 813 C C . MET A 1 103 ? -7.552 -4.985 -5.948 1.00 69.50 103 MET A C 1
ATOM 815 O O . MET A 1 103 ? -8.062 -4.530 -4.926 1.00 69.50 103 MET A O 1
ATOM 819 N N . PRO A 1 104 ? -7.457 -6.323 -6.126 1.00 70.88 104 PRO A N 1
ATOM 820 C CA . PRO A 1 104 ? -8.068 -7.265 -5.185 1.00 70.88 104 PRO A CA 1
ATOM 821 C C . PRO A 1 104 ? -7.476 -7.195 -3.772 1.00 70.88 104 PRO A C 1
ATOM 823 O O . PRO A 1 104 ? -8.127 -7.605 -2.812 1.00 70.88 104 PRO A O 1
ATOM 826 N N . LYS A 1 105 ? -6.237 -6.701 -3.638 1.00 70.94 105 LYS A N 1
ATOM 827 C CA . LYS A 1 105 ? -5.561 -6.544 -2.344 1.00 70.94 105 LYS A CA 1
ATOM 828 C C . LYS A 1 105 ? -5.992 -5.266 -1.634 1.00 70.94 105 LYS A C 1
ATOM 830 O O . LYS A 1 105 ? -6.127 -5.285 -0.416 1.00 70.94 105 LYS A O 1
ATOM 835 N N . ILE A 1 106 ? -6.216 -4.187 -2.386 1.00 73.75 106 ILE A N 1
ATOM 836 C CA . ILE A 1 106 ? -6.645 -2.890 -1.845 1.00 73.75 106 ILE A CA 1
ATOM 837 C C . ILE A 1 106 ? -8.150 -2.869 -1.557 1.00 73.75 106 ILE A C 1
ATOM 839 O O . ILE A 1 106 ? -8.559 -2.308 -0.549 1.00 73.75 106 ILE A O 1
ATOM 843 N N . ALA A 1 107 ? -8.972 -3.533 -2.373 1.00 74.62 107 ALA A N 1
ATOM 844 C CA . ALA A 1 107 ? -10.431 -3.533 -2.223 1.00 74.62 107 ALA A CA 1
ATOM 845 C C . ALA A 1 107 ? -10.931 -4.117 -0.886 1.00 74.62 107 ALA A C 1
ATOM 847 O O . ALA A 1 107 ? -12.057 -3.853 -0.480 1.00 74.62 107 ALA A O 1
ATOM 848 N N . LYS A 1 108 ? -10.109 -4.924 -0.204 1.00 74.19 108 LYS A N 1
ATOM 849 C CA . LYS A 1 108 ? -10.432 -5.517 1.106 1.00 74.19 108 LYS A CA 1
ATOM 850 C C . LYS A 1 108 ? -9.971 -4.664 2.293 1.00 74.19 108 LYS A C 1
ATOM 852 O O . LYS A 1 108 ? -10.154 -5.069 3.438 1.00 74.19 108 LYS A O 1
ATOM 857 N N . LEU A 1 109 ? -9.316 -3.533 2.034 1.00 77.44 109 LEU A N 1
ATOM 858 C CA . LEU A 1 109 ? -8.831 -2.621 3.065 1.00 77.44 109 LEU A CA 1
ATOM 859 C C . LEU A 1 109 ? -9.960 -1.699 3.539 1.00 77.44 109 LEU A C 1
ATOM 861 O O . LEU A 1 109 ? -10.868 -1.400 2.763 1.00 77.44 109 LEU A O 1
ATOM 865 N N . PRO A 1 110 ? -9.909 -1.205 4.789 1.00 79.12 110 PRO A N 1
ATOM 866 C CA . PRO A 1 110 ? -10.806 -0.139 5.210 1.00 79.12 110 PRO A CA 1
ATOM 867 C C . PRO A 1 110 ? -10.597 1.112 4.349 1.00 79.12 110 PRO A C 1
ATOM 869 O O . PRO A 1 110 ? -9.498 1.360 3.847 1.00 79.12 110 PRO A O 1
ATOM 872 N N . ASN A 1 111 ? -11.649 1.923 4.223 1.00 84.56 111 ASN A N 1
ATOM 873 C CA . ASN A 1 111 ? -11.620 3.157 3.443 1.00 84.56 111 ASN A CA 1
ATOM 874 C C . ASN A 1 111 ? -10.480 4.074 3.900 1.00 84.56 111 ASN A C 1
ATOM 876 O O . ASN A 1 111 ? -10.443 4.523 5.045 1.00 84.56 111 ASN A O 1
ATOM 880 N N . PHE A 1 112 ? -9.579 4.392 2.979 1.00 87.62 112 PHE A N 1
ATOM 881 C CA . PHE A 1 112 ? -8.461 5.301 3.191 1.00 87.62 112 PHE A CA 1
ATOM 882 C C . PHE A 1 112 ? -8.658 6.573 2.375 1.00 87.62 112 PHE A C 1
ATOM 884 O O . PHE A 1 112 ? -9.303 6.573 1.330 1.00 87.62 112 PHE A O 1
ATOM 891 N N . SER A 1 113 ? -8.098 7.680 2.863 1.00 90.62 113 SER A N 1
ATOM 892 C CA . SER A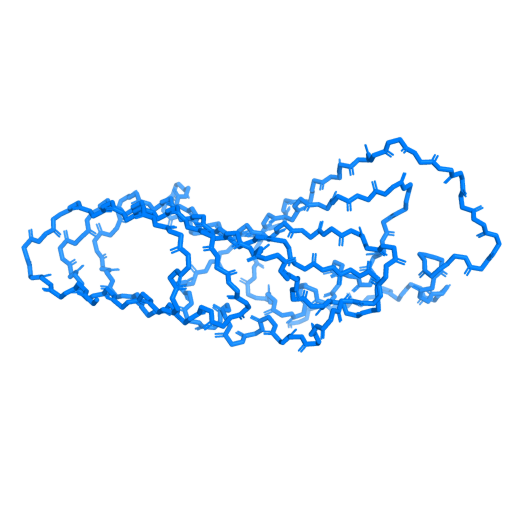 1 113 ? -8.127 8.957 2.131 1.00 90.62 113 SER A CA 1
ATOM 893 C C . SER A 1 113 ? -6.742 9.558 1.915 1.00 90.62 113 SER A C 1
ATOM 895 O O . SER A 1 113 ? -6.610 10.563 1.217 1.00 90.62 113 SER A O 1
ATOM 897 N N . ILE A 1 114 ? -5.703 8.930 2.469 1.00 92.12 114 ILE A N 1
ATOM 898 C CA . ILE A 1 114 ? -4.312 9.309 2.245 1.00 92.12 114 ILE A CA 1
ATOM 899 C C . ILE A 1 114 ? -3.607 8.145 1.562 1.00 92.12 114 ILE A C 1
ATOM 901 O O . ILE A 1 114 ? -3.619 7.025 2.071 1.00 92.12 114 ILE A O 1
ATOM 905 N N . LEU A 1 115 ? -2.953 8.422 0.440 1.00 93.12 115 LEU A N 1
ATOM 906 C CA . LEU A 1 115 ? -2.056 7.489 -0.226 1.00 93.12 115 LEU A CA 1
ATOM 907 C C . LEU A 1 115 ? -0.621 7.992 -0.103 1.00 93.12 115 LEU A C 1
ATOM 909 O O . LEU A 1 115 ? -0.312 9.119 -0.483 1.00 93.12 115 LEU A O 1
ATOM 913 N N . LYS A 1 116 ? 0.270 7.155 0.417 1.00 93.81 116 LYS A N 1
ATOM 914 C CA . LYS A 1 116 ? 1.707 7.415 0.499 1.00 93.81 116 LYS A CA 1
ATOM 915 C C . LYS A 1 116 ? 2.441 6.458 -0.429 1.00 93.81 116 LYS A C 1
ATOM 917 O O . LYS A 1 116 ? 2.360 5.245 -0.243 1.00 93.81 116 LYS A O 1
ATOM 922 N N . ILE A 1 117 ? 3.205 6.995 -1.376 1.00 92.31 117 ILE A N 1
ATOM 923 C CA . ILE A 1 117 ? 3.958 6.203 -2.355 1.00 92.31 117 ILE A CA 1
ATOM 924 C C . ILE A 1 117 ? 5.455 6.510 -2.240 1.00 92.31 117 ILE A C 1
ATOM 926 O O . ILE A 1 117 ? 5.933 7.491 -2.806 1.00 92.31 117 ILE A O 1
ATOM 930 N N . PRO A 1 118 ? 6.223 5.690 -1.509 1.00 91.56 118 PRO A N 1
ATOM 931 C CA . PRO A 1 118 ? 7.673 5.664 -1.614 1.00 91.56 118 PRO A CA 1
ATOM 932 C C . PRO A 1 118 ? 8.095 4.910 -2.867 1.00 91.56 118 PRO A C 1
ATOM 934 O O . PRO A 1 118 ? 7.990 3.682 -2.935 1.00 91.56 118 PRO A O 1
ATOM 937 N N . LEU A 1 119 ? 8.570 5.669 -3.847 1.00 89.19 119 LEU A N 1
ATOM 938 C CA . LEU A 1 119 ? 9.141 5.165 -5.083 1.00 89.19 119 LEU A CA 1
ATOM 939 C C . LEU A 1 119 ? 10.642 5.015 -4.927 1.00 89.19 119 LEU A C 1
ATOM 941 O O . LEU A 1 119 ? 11.351 5.991 -4.700 1.00 89.19 119 LEU A O 1
ATOM 945 N N . VAL A 1 120 ? 11.125 3.793 -5.081 1.00 88.25 120 VAL A N 1
ATOM 946 C CA . VAL A 1 120 ? 12.550 3.490 -5.126 1.00 88.25 120 VAL A CA 1
ATOM 947 C C . VAL A 1 120 ? 12.955 3.336 -6.585 1.00 88.25 120 VAL A C 1
ATOM 949 O O . VAL A 1 120 ? 12.465 2.439 -7.269 1.00 88.25 120 VAL A O 1
ATOM 952 N N . THR A 1 121 ? 13.839 4.201 -7.069 1.00 83.19 121 THR A N 1
ATOM 953 C CA . THR A 1 121 ? 14.289 4.194 -8.467 1.00 83.19 121 THR A CA 1
ATOM 954 C C . THR A 1 121 ? 15.777 4.486 -8.579 1.00 83.19 121 THR A C 1
ATOM 956 O O . THR A 1 121 ? 16.373 5.022 -7.654 1.00 83.19 121 THR A O 1
ATOM 959 N N . TRP A 1 122 ? 16.392 4.112 -9.697 1.00 74.44 122 TRP A N 1
ATOM 960 C CA . TRP A 1 122 ? 17.826 4.259 -9.923 1.00 74.44 122 TRP A CA 1
ATOM 961 C C . TRP A 1 122 ? 18.226 5.623 -10.488 1.00 74.44 122 TRP A C 1
ATOM 963 O O . TRP A 1 122 ? 19.308 6.077 -10.163 1.00 74.44 122 TRP A O 1
ATOM 973 N N . VAL A 1 123 ? 17.374 6.296 -11.274 1.00 65.44 123 VAL A N 1
ATOM 974 C CA . VAL A 1 123 ? 17.604 7.687 -11.742 1.00 65.44 123 VAL A CA 1
ATOM 975 C C . VAL A 1 123 ? 16.288 8.372 -12.163 1.00 65.44 123 VAL A C 1
ATOM 977 O O . VAL A 1 123 ? 16.151 9.580 -11.999 1.00 65.44 123 VAL A O 1
ATOM 980 N N . HIS A 1 124 ? 15.285 7.621 -12.648 1.00 67.88 124 HIS A N 1
ATOM 981 C CA . HIS A 1 124 ? 14.066 8.200 -13.236 1.00 67.88 124 HIS A CA 1
ATOM 982 C C . HIS A 1 124 ? 12.770 7.734 -12.584 1.00 67.88 124 HIS A C 1
ATOM 984 O O . HIS A 1 124 ? 12.606 6.569 -12.224 1.00 67.88 124 HIS A O 1
ATOM 990 N N . VAL A 1 125 ? 11.803 8.640 -12.511 1.00 66.62 125 VAL A N 1
ATOM 991 C CA . VAL A 1 125 ? 10.445 8.346 -12.055 1.00 66.62 125 VAL A CA 1
ATOM 992 C C . VAL A 1 125 ? 9.543 8.182 -13.270 1.00 66.62 125 VAL A C 1
ATOM 994 O O . VAL A 1 125 ? 9.509 9.054 -14.130 1.00 66.62 125 VAL A O 1
ATOM 997 N N . SER A 1 126 ? 8.796 7.081 -13.340 1.00 71.25 126 SER A N 1
ATOM 998 C CA . SER A 1 126 ? 7.745 6.928 -14.348 1.00 71.25 126 SER A CA 1
ATOM 999 C C . SER A 1 126 ? 6.447 7.521 -13.806 1.00 71.25 126 SER A C 1
ATOM 1001 O O . SER A 1 126 ? 5.858 6.978 -12.869 1.00 71.25 126 SER A O 1
ATOM 1003 N N . GLY A 1 127 ? 5.987 8.627 -14.395 1.00 72.38 127 GLY A N 1
ATOM 1004 C CA . GLY A 1 127 ? 4.695 9.226 -14.043 1.00 72.38 127 GLY A CA 1
ATOM 1005 C C . GLY A 1 127 ? 3.527 8.280 -14.300 1.00 72.38 127 GLY A C 1
ATOM 1006 O O . GLY A 1 127 ? 2.592 8.241 -13.507 1.00 72.38 127 GLY A O 1
ATOM 1007 N N . GLY A 1 128 ? 3.629 7.437 -15.333 1.00 76.94 128 GLY A N 1
ATOM 1008 C CA . GLY A 1 128 ? 2.621 6.420 -15.641 1.00 76.94 128 GLY A CA 1
ATOM 1009 C C . GLY A 1 128 ? 2.381 5.430 -14.497 1.00 76.94 128 GLY A C 1
ATOM 1010 O O . GLY A 1 128 ? 1.253 5.001 -14.284 1.00 76.94 128 GLY A O 1
ATOM 1011 N N . VAL A 1 129 ? 3.406 5.111 -13.700 1.00 79.81 129 VAL A N 1
ATOM 1012 C CA . VAL A 1 129 ? 3.260 4.233 -12.523 1.00 79.81 129 VAL A CA 1
ATOM 1013 C C . VAL A 1 129 ? 2.466 4.913 -11.417 1.00 79.81 129 VAL A C 1
ATOM 1015 O O . VAL A 1 129 ? 1.608 4.285 -10.795 1.00 79.81 129 VAL A O 1
ATOM 1018 N N . VAL A 1 130 ? 2.738 6.198 -11.177 1.00 82.12 130 VAL A N 1
ATOM 1019 C CA . VAL A 1 130 ? 1.984 6.993 -10.201 1.00 82.12 130 VAL A CA 1
ATOM 1020 C C . VAL A 1 130 ? 0.537 7.125 -10.659 1.00 82.12 130 VAL A C 1
ATOM 1022 O O . VAL A 1 130 ? -0.360 6.853 -9.869 1.00 82.12 130 VAL A O 1
ATOM 1025 N N . LEU A 1 131 ? 0.315 7.451 -11.934 1.00 81.62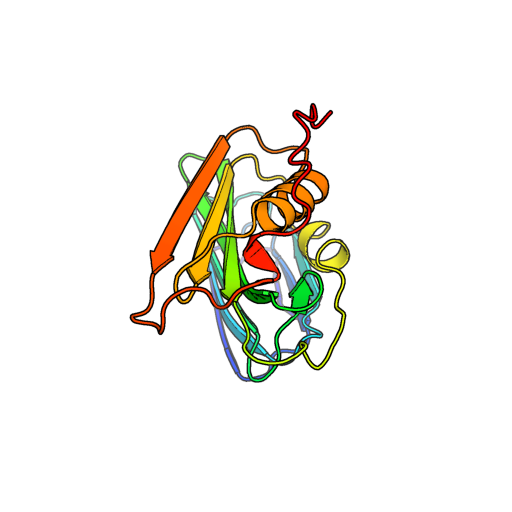 131 LEU A N 1
ATOM 1026 C CA . LEU A 1 131 ? -1.015 7.592 -12.521 1.00 81.62 131 LEU A CA 1
ATOM 1027 C C . LEU A 1 131 ? -1.835 6.301 -12.407 1.00 81.62 131 LEU A C 1
ATOM 1029 O O . LEU A 1 131 ? -2.914 6.331 -11.833 1.00 81.62 131 LEU A O 1
ATOM 1033 N N . ASN A 1 132 ? -1.286 5.159 -12.826 1.00 81.31 132 ASN A N 1
ATOM 1034 C CA . ASN A 1 132 ? -1.945 3.853 -12.695 1.00 81.31 132 ASN A CA 1
ATOM 1035 C C . ASN A 1 132 ? -2.293 3.534 -11.224 1.00 81.31 132 ASN A C 1
ATOM 1037 O O . ASN A 1 132 ? -3.365 3.029 -10.902 1.00 81.31 132 ASN A O 1
ATOM 1041 N N . THR A 1 133 ? -1.409 3.896 -10.288 1.00 83.00 133 THR A N 1
ATOM 1042 C CA . THR A 1 133 ? -1.688 3.721 -8.853 1.00 83.00 133 THR A CA 1
ATOM 1043 C C . THR A 1 133 ? -2.842 4.615 -8.379 1.00 83.00 133 THR A C 1
ATOM 1045 O O . THR A 1 133 ? -3.640 4.188 -7.546 1.00 83.00 133 THR A O 1
ATOM 1048 N N . LEU A 1 134 ? -2.943 5.842 -8.898 1.00 85.69 134 LEU A N 1
ATOM 1049 C CA . LEU A 1 134 ? -4.026 6.778 -8.586 1.00 85.69 134 LEU A CA 1
ATOM 1050 C C . LEU A 1 134 ? -5.363 6.362 -9.206 1.00 85.69 134 LEU A C 1
ATOM 1052 O O . LEU A 1 134 ? -6.381 6.500 -8.541 1.00 85.69 134 LEU A O 1
ATOM 1056 N N . GLU A 1 135 ? -5.363 5.801 -10.415 1.00 84.38 135 GLU A N 1
ATOM 1057 C CA . GLU A 1 135 ? -6.561 5.214 -11.035 1.00 84.38 135 GLU A CA 1
ATOM 1058 C C . GLU A 1 135 ? -7.122 4.064 -10.182 1.00 84.38 135 GLU A C 1
ATOM 1060 O O . GLU A 1 135 ? -8.330 3.951 -9.985 1.00 84.38 135 GLU A O 1
ATOM 1065 N N . ILE A 1 136 ? -6.236 3.246 -9.607 1.00 81.38 136 ILE A N 1
ATOM 1066 C CA . ILE A 1 136 ? -6.582 2.164 -8.672 1.00 81.38 136 ILE A CA 1
ATOM 1067 C C . ILE A 1 136 ? -7.080 2.707 -7.321 1.00 81.38 136 ILE A C 1
ATOM 1069 O O . ILE A 1 136 ? -7.952 2.113 -6.688 1.00 81.38 136 ILE A O 1
ATOM 1073 N N . CYS A 1 137 ? -6.517 3.823 -6.860 1.00 85.06 137 CYS A N 1
ATOM 1074 C CA . CYS A 1 137 ? -6.803 4.441 -5.564 1.00 85.06 137 CYS A CA 1
ATOM 1075 C C . CYS A 1 137 ? -7.559 5.770 -5.726 1.00 85.06 137 CYS A C 1
ATOM 1077 O O . CYS A 1 137 ? -7.184 6.766 -5.109 1.00 85.06 137 CYS A O 1
ATOM 1079 N N . ASN A 1 138 ? -8.601 5.805 -6.557 1.00 83.38 138 ASN A N 1
ATOM 1080 C CA . ASN A 1 138 ? -9.255 7.054 -6.967 1.00 83.38 138 ASN A CA 1
ATOM 1081 C C . ASN A 1 138 ? -10.015 7.788 -5.843 1.00 83.38 138 ASN A C 1
ATOM 1083 O O . ASN A 1 138 ? -10.246 8.987 -5.937 1.00 83.38 138 ASN A O 1
ATOM 1087 N N . SER A 1 139 ? -10.344 7.118 -4.735 1.00 84.69 139 SER A N 1
ATOM 1088 C CA . SER A 1 139 ? -11.075 7.717 -3.608 1.00 84.69 139 SER A CA 1
ATOM 1089 C C . SER A 1 139 ? -10.210 8.568 -2.664 1.00 84.69 139 SER A C 1
ATOM 1091 O O . SER A 1 139 ? -10.682 9.005 -1.607 1.00 84.69 139 SER A O 1
ATOM 1093 N N . ILE A 1 140 ? -8.924 8.761 -2.971 1.00 89.56 140 ILE A N 1
ATOM 1094 C CA . ILE A 1 140 ? -7.994 9.459 -2.079 1.00 89.56 140 ILE A CA 1
ATOM 1095 C C . ILE A 1 140 ? -8.212 10.974 -2.115 1.00 89.56 140 ILE A C 1
ATOM 1097 O O . ILE A 1 140 ? -8.537 11.563 -3.138 1.00 89.56 140 ILE A O 1
ATOM 1101 N N . LYS A 1 141 ? -7.957 11.632 -0.985 1.00 90.56 141 LYS A N 1
ATOM 1102 C CA . LYS A 1 141 ? -7.993 13.098 -0.852 1.00 90.56 141 LYS A CA 1
ATOM 1103 C C . LYS A 1 141 ? -6.599 13.713 -0.787 1.00 90.56 141 LYS A C 1
ATOM 1105 O O . LYS A 1 141 ? -6.439 14.910 -1.001 1.00 90.56 141 LYS A O 1
ATOM 1110 N N . ARG A 1 142 ? -5.588 12.920 -0.417 1.00 91.31 142 ARG A N 1
ATOM 1111 C CA . ARG A 1 142 ? -4.210 13.382 -0.209 1.00 91.31 142 ARG A CA 1
ATOM 1112 C C . ARG A 1 142 ? -3.218 12.357 -0.744 1.00 91.31 142 ARG A C 1
ATOM 1114 O O . ARG A 1 142 ? -3.278 11.186 -0.376 1.00 91.31 142 ARG A O 1
ATOM 1121 N N . LEU A 1 143 ? -2.259 12.827 -1.537 1.00 91.88 143 LEU A N 1
ATOM 1122 C CA . LEU A 1 143 ? -1.119 12.047 -2.013 1.00 91.88 143 LEU A CA 1
ATOM 1123 C C . LEU A 1 143 ? 0.164 12.524 -1.319 1.00 91.88 143 LEU A C 1
ATOM 1125 O O . LEU A 1 143 ? 0.467 13.714 -1.302 1.00 91.88 143 LEU A O 1
ATOM 1129 N N . LYS A 1 144 ? 0.939 11.588 -0.770 1.00 92.81 144 LYS A N 1
ATOM 1130 C CA . LYS A 1 144 ? 2.301 11.801 -0.261 1.00 92.81 144 LYS A CA 1
ATOM 1131 C C . LYS A 1 144 ? 3.269 10.990 -1.132 1.00 92.81 144 LYS A C 1
ATOM 1133 O O . LYS A 1 144 ? 3.462 9.797 -0.896 1.00 92.81 144 LYS A O 1
ATOM 1138 N N . LEU A 1 145 ? 3.865 11.613 -2.144 1.00 90.75 145 LEU A N 1
ATOM 1139 C CA . LEU A 1 145 ? 4.870 10.980 -3.004 1.00 90.75 145 LEU A CA 1
ATOM 1140 C C . LEU A 1 145 ? 6.267 11.184 -2.407 1.00 90.75 145 LEU A C 1
ATOM 1142 O O . LEU A 1 145 ? 6.649 12.313 -2.112 1.00 90.75 145 LEU A O 1
ATOM 1146 N N . ILE A 1 146 ? 7.026 10.106 -2.222 1.00 90.31 146 ILE A N 1
ATOM 1147 C CA . ILE A 1 146 ? 8.404 10.161 -1.716 1.00 90.31 146 ILE A CA 1
ATOM 1148 C C . ILE A 1 146 ? 9.305 9.469 -2.728 1.00 90.31 146 ILE A C 1
ATOM 1150 O O . ILE A 1 146 ? 9.063 8.320 -3.086 1.00 90.31 146 ILE A O 1
ATOM 1154 N N . LEU A 1 147 ? 10.348 10.159 -3.178 1.00 87.12 147 LEU A N 1
ATOM 1155 C CA . LEU A 1 147 ? 11.301 9.628 -4.145 1.00 87.12 147 LEU A CA 1
ATOM 1156 C C . LEU A 1 147 ? 12.587 9.215 -3.430 1.00 87.12 147 LEU A C 1
ATOM 1158 O O . LEU A 1 147 ? 13.235 10.023 -2.771 1.00 87.12 147 LEU A O 1
ATOM 1162 N N . HIS A 1 148 ? 12.958 7.949 -3.578 1.00 87.06 148 HIS A N 1
ATOM 1163 C CA . HIS A 1 148 ? 14.218 7.392 -3.114 1.00 87.06 148 HIS A CA 1
ATOM 1164 C C . HIS A 1 148 ? 15.067 7.035 -4.329 1.00 87.06 148 HIS A C 1
ATOM 1166 O O . HIS A 1 148 ? 14.823 6.030 -5.000 1.00 87.06 148 HIS A O 1
ATOM 1172 N N . LEU A 1 149 ? 16.059 7.876 -4.607 1.00 81.56 149 LEU A N 1
ATOM 1173 C CA . LEU A 1 149 ? 17.022 7.655 -5.676 1.00 81.56 149 LEU A CA 1
ATOM 1174 C C . LEU A 1 149 ? 18.143 6.747 -5.159 1.00 81.56 149 LEU A C 1
ATOM 1176 O O . LEU A 1 149 ? 18.811 7.068 -4.178 1.00 81.56 149 LEU A O 1
ATOM 1180 N N . LYS A 1 150 ? 18.337 5.600 -5.803 1.00 75.50 150 LYS A N 1
ATOM 1181 C CA . LYS A 1 150 ? 19.554 4.796 -5.671 1.00 75.50 150 LYS A CA 1
ATOM 1182 C C . LYS A 1 150 ? 20.642 5.426 -6.543 1.00 75.50 150 LYS A C 1
ATOM 1184 O O . LYS A 1 150 ? 20.325 6.043 -7.551 1.00 75.50 150 LYS A O 1
ATOM 1189 N N . SER A 1 151 ? 21.917 5.273 -6.187 1.00 70.06 151 SER A N 1
ATOM 1190 C CA . SER A 1 151 ? 22.992 5.666 -7.103 1.00 70.06 151 SER A CA 1
ATOM 1191 C C . SER A 1 151 ? 22.988 4.722 -8.309 1.00 70.06 151 SER A C 1
ATOM 1193 O O . SER A 1 151 ? 23.031 3.501 -8.158 1.00 70.06 151 SER A O 1
ATOM 1195 N N . GLY A 1 152 ? 22.877 5.277 -9.514 1.00 63.75 152 GLY A N 1
ATOM 1196 C CA . GLY A 1 152 ? 22.709 4.511 -10.746 1.00 63.75 152 GLY A CA 1
ATOM 1197 C C . GLY A 1 152 ? 23.398 5.163 -11.939 1.00 63.75 152 GLY A C 1
ATOM 1198 O O . GLY A 1 152 ? 23.777 6.333 -11.898 1.00 63.75 152 GLY A O 1
ATOM 1199 N N . LYS A 1 153 ? 23.581 4.383 -13.010 1.00 61.69 153 LYS A N 1
ATOM 1200 C CA . LYS A 1 153 ? 24.079 4.887 -14.298 1.00 61.69 153 LYS A CA 1
ATOM 1201 C C . LYS A 1 153 ? 23.035 5.826 -14.923 1.00 61.69 153 LYS A C 1
ATOM 1203 O O . LYS A 1 153 ? 21.845 5.558 -14.759 1.00 61.69 153 LYS A O 1
ATOM 1208 N N . PRO A 1 154 ? 23.454 6.880 -15.647 1.00 63.38 154 PRO A N 1
ATOM 1209 C CA . PRO A 1 154 ? 22.531 7.793 -16.314 1.00 63.38 154 PRO A CA 1
ATOM 1210 C C . PRO A 1 154 ? 21.602 7.054 -17.282 1.00 63.38 154 PRO A C 1
ATOM 1212 O O . PRO A 1 154 ? 21.908 5.956 -17.755 1.00 63.38 154 PRO A O 1
ATOM 1215 N N . CYS A 1 155 ? 20.471 7.690 -17.581 1.00 65.38 155 CYS A N 1
ATOM 1216 C CA . CYS A 1 155 ? 19.519 7.233 -18.582 1.00 65.38 155 CYS A CA 1
ATOM 1217 C C . CYS A 1 155 ? 20.216 6.870 -19.895 1.00 65.38 155 CYS A C 1
ATOM 1219 O O . CYS A 1 155 ? 20.913 7.698 -20.479 1.00 65.38 155 CYS A O 1
ATOM 1221 N N . LEU A 1 156 ? 19.987 5.657 -20.393 1.00 65.25 156 LEU A N 1
ATOM 1222 C CA . LEU A 1 156 ? 20.310 5.335 -21.780 1.00 65.25 156 LEU A CA 1
ATOM 1223 C C . LEU A 1 156 ? 19.244 5.945 -22.704 1.00 65.25 156 LEU A C 1
ATOM 1225 O O . LEU A 1 156 ? 18.094 6.131 -22.290 1.00 65.25 156 LEU A O 1
ATOM 1229 N N . LEU A 1 157 ? 19.620 6.227 -23.957 1.00 61.47 157 LEU A N 1
ATOM 1230 C CA . LEU A 1 157 ? 18.674 6.624 -25.005 1.00 61.47 157 LEU A CA 1
ATOM 1231 C C . LEU A 1 157 ? 17.528 5.592 -25.075 1.00 61.47 157 LEU A C 1
ATOM 1233 O O . LEU A 1 157 ? 17.791 4.390 -25.050 1.00 61.47 157 LEU A O 1
ATOM 1237 N N . ASN A 1 158 ? 16.275 6.050 -25.168 1.00 63.00 158 ASN A N 1
ATOM 1238 C CA . ASN A 1 158 ? 15.060 5.213 -25.147 1.00 63.00 158 ASN A CA 1
ATOM 1239 C C . ASN A 1 158 ? 14.786 4.481 -23.819 1.00 63.00 158 ASN A C 1
ATOM 1241 O O . ASN A 1 158 ? 14.227 3.380 -23.803 1.00 63.00 158 ASN A O 1
ATOM 1245 N N . CYS A 1 159 ? 15.157 5.070 -22.680 1.00 67.06 159 CYS A N 1
ATOM 1246 C CA . CYS A 1 159 ? 14.708 4.549 -21.392 1.00 67.06 159 CYS A CA 1
ATOM 1247 C C . CYS A 1 159 ? 13.171 4.502 -21.333 1.00 67.06 159 CYS A C 1
ATOM 1249 O O . CYS A 1 159 ? 12.528 5.506 -21.622 1.00 67.06 159 CYS A O 1
ATOM 1251 N N . PRO A 1 160 ? 12.556 3.404 -20.857 1.00 63.59 160 PRO A N 1
ATOM 1252 C CA . PRO A 1 160 ? 11.102 3.333 -20.670 1.00 63.59 160 PRO A CA 1
ATOM 1253 C C . PRO A 1 160 ? 10.535 4.371 -19.699 1.00 63.59 160 PRO A C 1
ATOM 1255 O O . PRO A 1 160 ? 9.333 4.590 -19.660 1.00 63.59 160 PRO A O 1
ATOM 1258 N N . CYS A 1 161 ? 11.392 4.998 -18.897 1.00 65.75 161 CYS A N 1
ATOM 1259 C CA . CYS A 1 161 ? 11.033 6.134 -18.067 1.00 65.75 161 CYS A CA 1
ATOM 1260 C C . CYS A 1 161 ? 10.677 7.396 -18.873 1.00 65.75 161 CYS A C 1
ATOM 1262 O O . CYS A 1 161 ? 9.930 8.229 -18.371 1.00 65.75 161 CYS A O 1
ATOM 1264 N N . ASP A 1 162 ? 11.162 7.495 -20.112 1.00 63.41 162 ASP A N 1
ATOM 1265 C CA . ASP A 1 162 ? 10.826 8.529 -21.096 1.00 63.41 162 ASP A CA 1
ATOM 1266 C C . ASP A 1 162 ? 9.551 8.169 -21.883 1.00 63.41 162 ASP A C 1
ATOM 1268 O O . ASP A 1 162 ? 9.156 8.858 -22.816 1.00 63.41 162 ASP A O 1
ATOM 1272 N N . GLN A 1 163 ? 8.888 7.054 -21.544 1.00 61.81 163 GLN A N 1
ATOM 1273 C CA . GLN A 1 163 ? 7.660 6.633 -22.205 1.00 61.81 163 GLN A CA 1
ATOM 1274 C C . GLN A 1 163 ? 6.450 6.571 -21.258 1.00 61.81 163 GLN A C 1
ATOM 1276 O O . GLN A 1 163 ? 6.560 6.121 -20.115 1.00 61.81 163 GLN A O 1
ATOM 1281 N N . PRO A 1 164 ? 5.266 6.965 -21.756 1.00 57.44 164 PRO A N 1
ATOM 1282 C CA . PRO A 1 164 ? 5.052 7.555 -23.075 1.00 57.44 164 PRO A CA 1
ATOM 1283 C C . PRO A 1 164 ? 5.423 9.055 -23.071 1.00 57.44 164 PRO A C 1
ATOM 1285 O O . PRO A 1 164 ? 5.096 9.774 -22.134 1.00 57.44 164 PRO A O 1
ATOM 1288 N N . ASN A 1 165 ? 6.070 9.550 -24.134 1.00 57.81 165 ASN A N 1
ATOM 1289 C CA . ASN A 1 165 ? 6.493 10.961 -24.281 1.00 57.81 165 ASN A CA 1
ATOM 1290 C C . ASN A 1 165 ? 5.326 11.960 -24.430 1.00 57.81 165 ASN A C 1
ATOM 1292 O O . ASN A 1 165 ? 5.511 13.130 -24.747 1.00 57.81 165 ASN A O 1
ATOM 1296 N N . ASN A 1 166 ? 4.098 11.495 -24.214 1.00 59.16 166 ASN A N 1
ATOM 1297 C CA . ASN A 1 166 ? 2.865 12.239 -24.392 1.00 59.16 166 ASN A CA 1
ATOM 1298 C C . ASN A 1 166 ? 2.136 12.443 -23.063 1.00 59.16 166 ASN A C 1
ATOM 1300 O O . ASN A 1 166 ? 0.911 12.366 -23.069 1.00 59.16 166 ASN A O 1
ATOM 1304 N N . TRP A 1 167 ? 2.867 12.649 -21.958 1.00 58.94 167 TRP A N 1
ATOM 1305 C CA . TRP A 1 167 ? 2.325 12.854 -20.610 1.00 58.94 167 TRP A CA 1
ATOM 1306 C C . TRP A 1 167 ? 1.070 13.729 -20.693 1.00 58.94 167 TRP A C 1
ATOM 1308 O O . TRP A 1 167 ? 1.136 14.930 -20.953 1.00 58.94 167 TRP A O 1
ATOM 1318 N N . ARG A 1 168 ? -0.095 13.083 -20.596 1.00 56.44 168 ARG A N 1
ATOM 1319 C CA . ARG A 1 168 ? -1.380 13.739 -20.807 1.00 56.44 168 ARG A CA 1
ATOM 1320 C C . ARG A 1 168 ? -1.784 14.357 -19.482 1.00 56.44 168 ARG A C 1
ATOM 1322 O O . ARG A 1 168 ? -1.767 13.674 -18.461 1.00 56.44 168 ARG A O 1
ATOM 1329 N N . ASN A 1 169 ? -2.208 15.615 -19.504 1.00 61.97 169 ASN A N 1
ATOM 1330 C CA . ASN A 1 169 ? -2.958 16.177 -18.388 1.00 61.97 169 ASN A CA 1
ATOM 1331 C C . ASN A 1 169 ? -4.310 15.460 -18.347 1.00 61.97 169 ASN A C 1
ATOM 1333 O O . ASN A 1 169 ? -5.198 15.755 -19.145 1.00 61.97 169 ASN A O 1
ATOM 1337 N N . GLN A 1 170 ? -4.425 14.456 -17.483 1.00 62.12 170 GLN A N 1
ATOM 1338 C CA . GLN A 1 170 ? -5.648 13.688 -17.291 1.00 62.12 170 GLN A CA 1
ATOM 1339 C C . GLN A 1 170 ? -6.266 14.049 -15.950 1.00 62.12 170 GLN A C 1
ATOM 1341 O O . GLN A 1 170 ? -5.589 14.078 -14.922 1.00 62.12 170 GLN A O 1
ATOM 1346 N N . PHE A 1 171 ? -7.566 14.318 -15.981 1.00 60.06 171 PHE A N 1
ATOM 1347 C CA . PHE A 1 171 ? -8.365 14.403 -14.773 1.00 60.06 171 PHE A CA 1
ATOM 1348 C C . PHE A 1 171 ? -8.685 12.983 -14.326 1.00 60.06 171 PHE A C 1
ATOM 1350 O O . PHE A 1 171 ? -9.231 12.194 -15.094 1.00 60.06 171 PHE A O 1
ATOM 1357 N N . ILE A 1 172 ? -8.317 12.669 -13.091 1.00 59.44 172 ILE A N 1
ATOM 1358 C CA . ILE A 1 172 ? -8.704 11.426 -12.435 1.00 59.44 172 ILE A CA 1
ATOM 1359 C C . ILE A 1 172 ? -10.043 11.730 -11.756 1.00 59.44 172 ILE A C 1
ATOM 1361 O O . ILE A 1 172 ? -10.076 12.542 -10.830 1.00 59.44 172 ILE A O 1
ATOM 1365 N N . THR A 1 173 ? -11.133 11.179 -12.292 1.00 47.94 173 THR A N 1
ATOM 1366 C CA . THR A 1 173 ? -12.505 11.302 -11.757 1.00 47.94 173 THR A CA 1
ATOM 1367 C C . THR A 1 173 ? -12.841 10.200 -10.771 1.00 47.94 173 THR A C 1
ATOM 1369 O O . THR A 1 173 ? -12.470 9.037 -11.056 1.00 47.94 173 THR A O 1
#

Secondary structure (DSSP, 8-state):
-EE-SS--EEEEEEES--EEEEE-TT--EEEEEEEE-TT-EEEEE-S--SEEEEEEEE-S--EEETTTEEEEEEEEEEETTEEEEEEEEEE-SS--SSB--SHHHHTTSPPEEEEEEEEEESS---HHHHHHHHHHTTT-SEEEEEEEEPP-PPPPTT-GGG-SS--------

Foldseek 3Di:
DAADAPDQEDADDDEAAQEAEYHYQNHAYYHADYEHAPRYYYADDYNNHNWDWYKYAYPPFFADDPFFKGFGIWIWTQDPNAIEIETEMEGHPGGTPDNHDCLNRCVNDPDHAEYEYEYEYAEADQVVSVVVVCLSVVNHPYYHYHYHHDPHDDDDPPDCSCPPVCPDPDDRD

pLDDT: mean 78.22, std 10.41, range [47.94, 93.81]

Sequence (173 aa):
MVHSQTIEGLRVHGVGLRSIDVVAPMLKKFTLNTHSACDLSVTFSALMLENVNWYYGLFPCFVGIGDKWGLRSVGLQLEERVYLLWLKIEALDYRPSRGGNLMPKIAKLPNFSILKIPLVTWVHVSGGVVLNTLEICNSIKRLKLILHLKSGKPCLLNCPCDQPNNWRNQFIT